Protein AF-V2WRE8-F1 (afdb_monomer)

Sequence (150 aa):
MSPNHAAELVTAIAEDGHGVAVVIGAIVTFVLAFALYRLLRLIYPCLTLFELESAESSLDVVFDNAVKSSSLYGYQQELIRRARLRLKRKASEIRSRSLQNSSSIWRTYLGFHPELLSEIIEWSNDAEKLRRDILLRSLEMLYLYCAHNI

Organism: Moniliophthora roreri (strain MCA 2997) (NCBI:txid1381753)

Nearest PDB structures (foldseek):
  6ixg-assembly1_A  TM=3.850E-01  e=6.081E+00  Homo sapiens
  3mtt-assembly1_A  TM=3.504E-01  e=9.628E+00  Homo sapiens
  6ixe-assembly1_A  TM=3.237E-01  e=8.104E+00  Homo sapiens

Foldseek 3Di:
DDPVVVVVVVVVVVVVVVVVVVVVVVVVVVVVVVVVVVVCCVVCVCQALVSVVVLLVVLVVLLVVLVVVVLDDDPRNVVLVVLNVVLVVLSVVLVVVCVVVVPDPCCVVPVHDPVCRVSSVVSRVSSVVSSVVSVVSSVVVVVVVVVVVD

Mean predicted aligned error: 14.21 Å

Structure (mmCIF, N/CA/C/O backbone):
data_AF-V2WRE8-F1
#
_entry.id   AF-V2WRE8-F1
#
loop_
_atom_site.group_PDB
_atom_site.id
_atom_site.type_symbol
_atom_site.label_atom_id
_atom_site.label_alt_id
_atom_site.label_comp_id
_atom_site.label_asym_id
_atom_site.label_entity_id
_atom_site.label_seq_id
_atom_site.pdbx_PDB_ins_code
_atom_site.Cartn_x
_atom_site.Cartn_y
_atom_site.Cartn_z
_atom_site.occupancy
_atom_site.B_iso_or_equiv
_atom_site.auth_seq_id
_atom_site.auth_comp_id
_atom_site.auth_asym_id
_atom_site.auth_atom_id
_atom_site.pdbx_PDB_model_num
ATOM 1 N N . MET A 1 1 ? 52.124 -7.229 -42.614 1.00 51.41 1 MET A N 1
ATOM 2 C CA . MET A 1 1 ? 50.738 -7.137 -42.109 1.00 51.41 1 MET A CA 1
ATOM 3 C C . MET A 1 1 ? 50.803 -6.312 -40.832 1.00 51.41 1 MET A C 1
ATOM 5 O O . MET A 1 1 ? 51.463 -6.742 -39.898 1.00 51.41 1 MET A O 1
ATOM 9 N N . SER A 1 2 ? 50.323 -5.064 -40.866 1.00 53.38 2 SER A N 1
ATOM 10 C CA . SER A 1 2 ? 50.549 -4.088 -39.787 1.00 53.38 2 SER A CA 1
ATOM 11 C C . SER A 1 2 ? 49.674 -4.420 -38.566 1.00 53.38 2 SER A C 1
ATOM 13 O O . SER A 1 2 ? 48.467 -4.586 -38.748 1.00 53.38 2 SER A O 1
ATOM 15 N N . PRO A 1 3 ? 50.234 -4.515 -37.344 1.00 60.06 3 PRO A N 1
ATOM 16 C CA . PRO A 1 3 ? 49.497 -4.898 -36.130 1.00 60.06 3 PRO A CA 1
ATOM 17 C C . PRO A 1 3 ? 48.402 -3.895 -35.722 1.00 60.06 3 PRO A C 1
ATOM 19 O O . PRO A 1 3 ? 47.525 -4.230 -34.930 1.00 60.06 3 PRO A O 1
ATOM 22 N N . ASN A 1 4 ? 48.408 -2.693 -36.299 1.00 66.62 4 ASN A N 1
ATOM 23 C CA . ASN A 1 4 ? 47.511 -1.604 -35.911 1.00 66.62 4 ASN A CA 1
ATOM 24 C C . ASN A 1 4 ? 46.064 -1.806 -36.399 1.00 66.62 4 ASN A C 1
ATOM 26 O O . ASN A 1 4 ? 45.133 -1.447 -35.689 1.00 66.62 4 ASN A O 1
ATOM 30 N N . HIS A 1 5 ? 45.856 -2.456 -37.551 1.00 62.69 5 HIS A N 1
ATOM 31 C CA . HIS A 1 5 ? 44.502 -2.706 -38.069 1.00 62.69 5 HIS A CA 1
ATOM 32 C C . HIS A 1 5 ? 43.747 -3.795 -37.301 1.00 62.69 5 HIS A C 1
ATOM 34 O O . HIS A 1 5 ? 42.525 -3.741 -37.195 1.00 62.69 5 HIS A O 1
ATOM 40 N N . ALA A 1 6 ? 44.458 -4.783 -36.750 1.00 68.00 6 ALA A N 1
ATOM 41 C CA . ALA A 1 6 ? 43.836 -5.800 -35.908 1.00 68.00 6 ALA A CA 1
ATOM 42 C C . ALA A 1 6 ? 43.386 -5.204 -34.565 1.00 68.00 6 ALA A C 1
ATOM 44 O O . ALA A 1 6 ? 42.322 -5.558 -34.068 1.00 68.00 6 ALA A O 1
ATOM 45 N N . ALA A 1 7 ? 44.164 -4.269 -34.009 1.00 72.12 7 ALA A N 1
ATOM 46 C CA . ALA A 1 7 ? 43.810 -3.570 -32.778 1.00 72.12 7 ALA A CA 1
ATOM 47 C C . ALA A 1 7 ? 42.574 -2.670 -32.957 1.00 72.12 7 ALA A C 1
ATOM 49 O O . ALA A 1 7 ? 41.659 -2.761 -32.144 1.00 72.12 7 ALA A O 1
ATOM 50 N N . GLU A 1 8 ? 42.500 -1.891 -34.044 1.00 69.75 8 GLU A N 1
ATOM 51 C CA . GLU A 1 8 ? 41.328 -1.054 -34.367 1.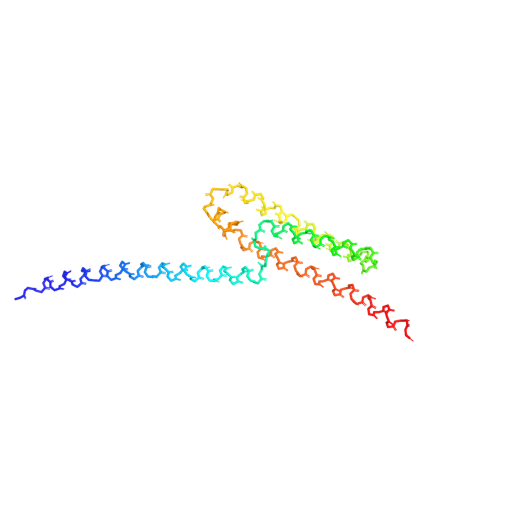00 69.75 8 GLU A CA 1
ATOM 52 C C . GLU A 1 8 ? 40.041 -1.869 -34.559 1.00 69.75 8 GLU A C 1
ATOM 54 O O . GLU A 1 8 ? 38.977 -1.487 -34.069 1.00 69.75 8 GLU A O 1
ATOM 59 N N . LEU A 1 9 ? 40.129 -3.014 -35.245 1.00 65.94 9 LEU A N 1
ATOM 60 C CA . LEU A 1 9 ? 38.973 -3.880 -35.472 1.00 65.94 9 LEU A CA 1
ATOM 61 C C . LEU A 1 9 ? 38.464 -4.485 -34.155 1.00 65.94 9 LEU A C 1
ATOM 63 O O . LEU A 1 9 ? 37.260 -4.537 -33.917 1.00 65.94 9 LEU A O 1
ATOM 67 N N . VAL A 1 10 ? 39.375 -4.913 -33.277 1.00 66.88 10 VAL A N 1
ATOM 68 C CA . VAL A 1 10 ? 39.023 -5.477 -31.966 1.00 66.88 10 VAL A CA 1
ATOM 69 C C . VAL A 1 10 ? 38.383 -4.424 -31.061 1.00 66.88 10 VAL A C 1
ATOM 71 O O . VAL A 1 10 ? 37.412 -4.738 -30.375 1.00 66.88 10 VAL A O 1
ATOM 74 N N . THR A 1 11 ? 38.864 -3.178 -31.079 1.00 68.12 11 THR A N 1
ATOM 75 C CA . THR A 1 11 ? 38.247 -2.093 -30.303 1.00 68.12 11 THR A CA 1
ATOM 76 C C . THR A 1 11 ? 36.859 -1.727 -30.821 1.00 68.12 11 THR A C 1
ATOM 78 O O . THR A 1 11 ? 35.956 -1.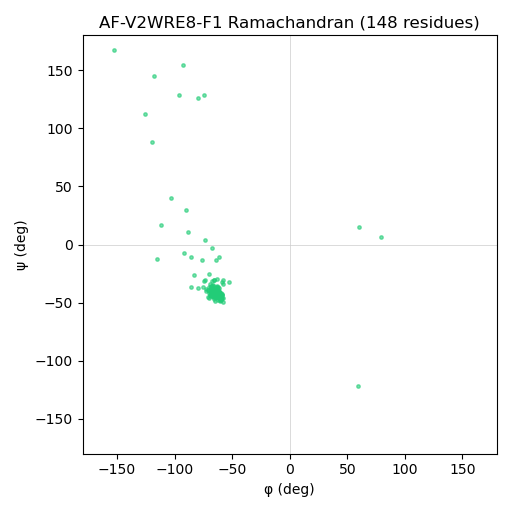571 -30.008 1.00 68.12 11 THR A O 1
ATOM 81 N N . ALA A 1 12 ? 36.650 -1.690 -32.142 1.00 61.94 12 ALA A N 1
ATOM 82 C CA . ALA A 1 12 ? 35.338 -1.404 -32.727 1.00 61.94 12 ALA A CA 1
ATOM 83 C C . ALA A 1 12 ? 34.298 -2.491 -32.390 1.00 61.94 12 ALA A C 1
ATOM 85 O O . ALA A 1 12 ? 33.177 -2.183 -31.993 1.00 61.94 12 ALA A O 1
ATOM 86 N N . ILE A 1 13 ? 34.685 -3.773 -32.456 1.00 61.97 13 ILE A N 1
ATOM 87 C CA . ILE A 1 13 ? 33.802 -4.894 -32.085 1.00 61.97 13 ILE A CA 1
ATOM 88 C C . ILE A 1 13 ? 33.498 -4.884 -30.577 1.00 61.97 13 ILE A C 1
ATOM 90 O O . ILE A 1 13 ? 32.389 -5.227 -30.161 1.00 61.97 13 ILE A O 1
ATOM 94 N N . ALA A 1 14 ? 34.469 -4.495 -29.745 1.00 60.97 14 ALA A N 1
ATOM 95 C CA . ALA A 1 14 ? 34.273 -4.374 -28.304 1.00 60.97 14 ALA A CA 1
ATOM 96 C C . ALA A 1 14 ? 33.333 -3.212 -27.938 1.00 60.97 14 ALA A C 1
ATOM 98 O O . ALA A 1 14 ? 32.528 -3.360 -27.020 1.00 60.97 14 ALA A O 1
ATOM 99 N N . GLU A 1 15 ? 33.398 -2.089 -28.656 1.00 61.19 15 GLU A N 1
ATOM 100 C CA . GLU A 1 15 ? 32.537 -0.918 -28.445 1.00 61.19 15 GLU A CA 1
ATOM 101 C C . GLU A 1 15 ? 31.079 -1.205 -28.852 1.00 61.19 15 GLU A C 1
ATOM 103 O O . GLU A 1 15 ? 30.158 -0.953 -28.068 1.00 61.19 15 GLU A O 1
ATOM 108 N N . ASP A 1 16 ? 30.871 -1.868 -29.996 1.00 63.81 16 ASP A N 1
ATOM 109 C CA . ASP A 1 16 ? 29.552 -2.352 -30.432 1.00 63.81 16 ASP A CA 1
ATOM 110 C C . ASP A 1 16 ? 28.990 -3.417 -29.477 1.00 63.81 16 ASP A C 1
ATOM 112 O O . ASP A 1 16 ? 27.819 -3.377 -29.085 1.00 63.81 16 ASP A O 1
ATOM 116 N N . GLY A 1 17 ? 29.836 -4.352 -29.033 1.00 65.19 17 GLY A N 1
ATOM 117 C CA . GLY A 1 17 ? 29.468 -5.367 -28.048 1.00 65.19 17 GLY A CA 1
ATOM 118 C C . GLY A 1 17 ? 29.079 -4.767 -26.694 1.00 65.19 17 GLY A C 1
ATOM 119 O O . GLY A 1 17 ? 28.144 -5.249 -26.051 1.00 65.19 17 GLY A O 1
ATOM 120 N N . HIS A 1 18 ? 29.746 -3.688 -26.274 1.00 70.75 18 HIS A N 1
ATOM 121 C CA . HIS A 1 18 ? 29.431 -2.975 -25.040 1.00 70.75 18 HIS A CA 1
ATOM 122 C C . HIS A 1 18 ? 28.090 -2.240 -25.138 1.00 70.75 18 HIS A C 1
ATOM 124 O O . HIS A 1 18 ? 27.265 -2.358 -24.232 1.00 70.75 18 HIS A O 1
ATOM 130 N N . GLY A 1 19 ? 27.823 -1.562 -26.259 1.00 72.06 19 GLY A N 1
ATOM 131 C CA . GLY A 1 19 ? 26.532 -0.918 -26.511 1.00 72.06 19 GLY A CA 1
ATOM 132 C C . GLY A 1 19 ? 25.370 -1.916 -26.483 1.00 72.06 19 GLY A C 1
ATOM 133 O O . GLY A 1 19 ? 24.369 -1.696 -25.798 1.00 72.06 19 GLY A O 1
ATOM 134 N N . VAL A 1 20 ? 25.529 -3.065 -27.145 1.00 75.31 20 VAL A N 1
ATOM 135 C CA . VAL A 1 20 ? 24.522 -4.139 -27.147 1.00 75.31 20 VAL A CA 1
ATOM 136 C C . VAL A 1 20 ? 24.337 -4.745 -25.751 1.00 75.31 20 VAL A C 1
ATOM 138 O O . VAL A 1 20 ? 23.201 -4.957 -25.325 1.00 75.31 20 VAL A O 1
ATOM 141 N N . ALA A 1 21 ? 25.416 -4.974 -24.999 1.00 77.94 21 ALA A N 1
ATOM 142 C CA . ALA A 1 21 ? 25.337 -5.493 -23.633 1.00 77.94 21 ALA A CA 1
ATOM 143 C C . ALA A 1 21 ? 24.609 -4.528 -22.682 1.00 77.94 21 ALA A C 1
ATOM 145 O O . ALA A 1 21 ? 23.801 -4.970 -21.863 1.00 77.94 21 ALA A O 1
ATOM 146 N N . VAL A 1 22 ? 24.838 -3.218 -22.818 1.00 80.12 22 VAL A N 1
ATOM 147 C CA . VAL A 1 22 ? 24.131 -2.183 -22.049 1.00 80.12 22 VAL A CA 1
ATOM 148 C C . VAL A 1 22 ? 22.638 -2.184 -22.378 1.00 80.12 22 VAL A C 1
ATOM 150 O O . VAL A 1 22 ? 21.814 -2.155 -21.464 1.00 80.12 22 VAL A O 1
ATOM 153 N N . VAL A 1 23 ? 22.269 -2.287 -23.659 1.00 81.19 23 VAL A N 1
ATOM 154 C CA . VAL A 1 23 ? 20.859 -2.345 -24.081 1.00 81.19 23 VAL A CA 1
ATOM 155 C C . VAL A 1 23 ? 20.173 -3.609 -23.560 1.00 81.19 23 VAL A C 1
ATOM 157 O O . VAL A 1 23 ? 19.082 -3.527 -22.996 1.00 81.19 23 VAL A O 1
ATOM 160 N N . ILE A 1 24 ? 20.815 -4.774 -23.675 1.00 83.12 24 ILE A N 1
ATOM 161 C CA . ILE A 1 24 ? 20.281 -6.033 -23.134 1.00 83.12 24 ILE A CA 1
ATOM 162 C C . ILE A 1 24 ? 20.137 -5.936 -21.611 1.00 83.12 24 ILE A C 1
ATOM 164 O O . ILE A 1 24 ? 19.092 -6.300 -21.072 1.00 83.12 24 ILE A O 1
ATOM 168 N N . GLY A 1 25 ? 21.137 -5.390 -20.914 1.00 80.88 25 GLY A N 1
ATOM 169 C CA . GLY A 1 25 ? 21.077 -5.155 -19.472 1.00 80.88 25 GLY A CA 1
ATOM 170 C C . GLY A 1 25 ? 19.911 -4.246 -19.073 1.00 80.88 25 GLY A C 1
ATOM 171 O O . GLY A 1 25 ? 19.178 -4.562 -18.133 1.00 80.88 25 GLY A O 1
ATOM 172 N N . ALA A 1 26 ? 19.675 -3.166 -19.820 1.00 80.25 26 ALA A N 1
ATOM 173 C CA . ALA A 1 26 ? 18.545 -2.262 -19.604 1.00 80.25 26 ALA A CA 1
ATOM 174 C C . ALA A 1 26 ? 17.190 -2.963 -19.815 1.00 80.25 26 ALA A C 1
ATOM 176 O O . ALA A 1 26 ? 16.270 -2.797 -19.017 1.00 80.25 26 ALA A O 1
ATOM 177 N N . ILE A 1 27 ? 17.067 -3.805 -20.845 1.00 82.00 27 ILE A N 1
ATOM 178 C CA . ILE A 1 27 ? 15.839 -4.574 -21.099 1.00 82.00 27 ILE A CA 1
ATOM 179 C C . ILE A 1 27 ? 15.594 -5.588 -19.976 1.00 82.00 27 ILE A C 1
ATOM 181 O O . ILE A 1 27 ? 14.485 -5.666 -19.449 1.00 82.00 27 ILE A O 1
ATOM 185 N N . VAL A 1 28 ? 16.617 -6.344 -19.571 1.00 85.06 28 VAL A N 1
ATOM 186 C CA . VAL A 1 28 ? 16.500 -7.356 -18.508 1.00 85.06 28 VAL A CA 1
ATOM 187 C C . VAL A 1 28 ? 16.114 -6.711 -17.178 1.00 85.06 28 VAL A C 1
ATOM 189 O O . VAL A 1 28 ? 15.201 -7.187 -16.505 1.00 85.06 28 VAL A O 1
ATOM 192 N N . THR A 1 29 ? 16.763 -5.604 -16.813 1.00 78.19 29 THR A N 1
ATOM 193 C CA . THR A 1 29 ? 16.429 -4.853 -15.593 1.00 78.19 29 THR A CA 1
ATOM 194 C C . THR A 1 29 ? 15.010 -4.290 -15.639 1.00 78.19 29 THR A C 1
ATOM 196 O O . THR A 1 29 ? 14.294 -4.386 -14.643 1.00 78.19 29 THR A O 1
ATOM 199 N N . PHE A 1 30 ? 14.556 -3.790 -16.790 1.00 78.69 30 PHE A N 1
ATOM 200 C CA . PHE A 1 30 ? 13.184 -3.313 -16.962 1.00 78.69 30 PHE A CA 1
ATOM 201 C C . PHE A 1 30 ? 12.148 -4.438 -16.818 1.00 78.69 30 PHE A C 1
ATOM 203 O O . PHE A 1 30 ? 11.158 -4.287 -16.100 1.00 78.69 30 PHE A O 1
ATOM 210 N N . VAL A 1 31 ? 12.388 -5.594 -17.446 1.00 81.12 31 VAL A N 1
ATOM 211 C CA . VAL A 1 31 ? 11.515 -6.775 -17.329 1.00 81.12 31 VAL A CA 1
ATOM 212 C C . VAL A 1 31 ? 11.462 -7.268 -15.884 1.00 81.12 31 VAL A C 1
ATOM 214 O O . VAL A 1 31 ? 10.378 -7.561 -15.377 1.00 81.12 31 VAL A O 1
ATOM 217 N N . LEU A 1 32 ? 12.605 -7.311 -15.195 1.00 81.75 32 LEU A N 1
ATOM 218 C CA . LEU A 1 32 ? 12.673 -7.716 -13.794 1.00 81.75 32 LEU A CA 1
ATOM 219 C C . LEU A 1 32 ? 11.910 -6.741 -12.890 1.00 81.75 32 LEU A C 1
ATOM 221 O O . LEU A 1 32 ? 11.119 -7.176 -12.056 1.00 81.75 32 LEU A O 1
ATOM 225 N N . ALA A 1 33 ? 12.082 -5.432 -13.090 1.00 75.62 33 ALA A N 1
ATOM 226 C CA . ALA A 1 33 ? 11.337 -4.410 -12.360 1.00 75.62 33 ALA A CA 1
ATOM 227 C C . ALA A 1 33 ? 9.820 -4.548 -12.581 1.00 75.62 33 ALA A C 1
ATOM 229 O O . ALA A 1 33 ? 9.044 -4.474 -11.628 1.00 75.62 33 ALA A O 1
ATOM 230 N N . PHE A 1 34 ? 9.388 -4.823 -13.814 1.00 76.69 34 PHE A N 1
ATOM 231 C CA . PHE A 1 34 ? 7.976 -5.033 -14.133 1.00 76.69 34 PHE A CA 1
ATOM 232 C C . PHE A 1 34 ? 7.409 -6.319 -13.508 1.00 76.69 34 PHE A C 1
ATOM 234 O O . PHE A 1 34 ? 6.283 -6.324 -13.004 1.00 76.69 34 PHE A O 1
ATOM 241 N N . ALA A 1 35 ? 8.185 -7.405 -13.500 1.00 77.31 35 ALA A N 1
ATOM 242 C CA . ALA A 1 35 ? 7.807 -8.660 -12.855 1.00 77.31 35 ALA A CA 1
ATOM 243 C C . ALA A 1 35 ? 7.694 -8.503 -11.330 1.00 77.31 35 ALA A C 1
ATOM 245 O O . ALA A 1 35 ? 6.703 -8.934 -10.739 1.00 77.31 35 ALA A O 1
ATOM 246 N N . LEU A 1 36 ? 8.656 -7.821 -10.702 1.00 76.19 36 LEU A N 1
ATOM 247 C CA . LEU A 1 36 ? 8.608 -7.480 -9.279 1.00 76.19 36 LEU A CA 1
ATOM 248 C C . LEU A 1 36 ? 7.406 -6.590 -8.960 1.00 76.19 36 LEU A C 1
ATOM 250 O O . LEU A 1 36 ? 6.720 -6.826 -7.972 1.00 76.19 36 LEU A O 1
ATOM 254 N N . TYR A 1 37 ? 7.090 -5.621 -9.819 1.00 71.38 37 TYR A N 1
ATOM 255 C CA . TYR A 1 37 ? 5.894 -4.796 -9.674 1.00 71.38 37 TYR A CA 1
ATOM 256 C C . TYR A 1 37 ? 4.600 -5.626 -9.731 1.00 71.38 37 TYR A C 1
ATOM 258 O O . TYR A 1 37 ? 3.724 -5.474 -8.880 1.00 71.38 37 TYR A O 1
ATOM 266 N N . ARG A 1 38 ? 4.479 -6.543 -10.699 1.00 72.81 38 ARG A N 1
ATOM 267 C CA . ARG A 1 38 ? 3.339 -7.472 -10.795 1.00 72.81 38 ARG A CA 1
ATOM 268 C C . ARG A 1 38 ? 3.208 -8.333 -9.542 1.00 72.81 38 ARG A C 1
ATOM 270 O O . ARG A 1 38 ? 2.097 -8.516 -9.051 1.00 72.81 38 ARG A O 1
ATOM 277 N N . LEU A 1 39 ? 4.328 -8.832 -9.025 1.00 75.44 39 LEU A N 1
ATOM 278 C CA . LEU A 1 39 ? 4.366 -9.622 -7.800 1.00 75.44 39 LEU A CA 1
ATOM 279 C C . LEU A 1 39 ? 3.947 -8.788 -6.582 1.00 75.44 39 LEU A C 1
ATOM 281 O O . LEU A 1 39 ? 3.130 -9.234 -5.784 1.00 75.44 39 LEU A O 1
ATOM 285 N N . LEU A 1 40 ? 4.438 -7.552 -6.473 1.00 66.25 40 LEU A N 1
ATOM 286 C CA . LEU A 1 40 ? 4.027 -6.618 -5.428 1.00 66.25 40 LEU A CA 1
ATOM 287 C C . LEU A 1 40 ? 2.532 -6.325 -5.503 1.00 66.25 40 LEU A C 1
ATOM 289 O O . LEU A 1 40 ? 1.879 -6.354 -4.473 1.00 66.25 40 LEU A O 1
ATOM 293 N N . ARG A 1 41 ? 1.968 -6.131 -6.697 1.00 67.75 41 ARG A N 1
ATOM 294 C CA . ARG A 1 41 ? 0.523 -5.932 -6.883 1.00 67.75 41 ARG A CA 1
ATOM 295 C C . ARG A 1 41 ? -0.309 -7.164 -6.512 1.00 67.75 41 ARG A C 1
ATOM 297 O O . ARG A 1 41 ? -1.447 -7.021 -6.080 1.00 67.75 41 ARG A O 1
ATOM 304 N N . LEU A 1 42 ? 0.245 -8.365 -6.679 1.00 66.50 42 LEU A N 1
ATOM 305 C CA . LEU A 1 42 ? -0.387 -9.614 -6.240 1.00 66.50 42 LEU A CA 1
ATOM 306 C C . LEU A 1 42 ? -0.401 -9.746 -4.711 1.00 66.50 42 LEU A C 1
ATOM 308 O O . LEU A 1 42 ? -1.398 -10.188 -4.152 1.00 66.50 42 LEU A O 1
ATOM 312 N N . ILE A 1 43 ? 0.694 -9.374 -4.044 1.00 65.00 43 ILE A N 1
ATOM 313 C CA . ILE A 1 43 ? 0.828 -9.476 -2.580 1.00 65.00 43 ILE A CA 1
ATOM 314 C C . ILE A 1 43 ? 0.107 -8.317 -1.877 1.00 65.00 43 ILE A C 1
ATOM 316 O O . ILE A 1 43 ? -0.506 -8.500 -0.828 1.00 65.00 43 ILE A O 1
ATOM 320 N N . TYR A 1 44 ? 0.162 -7.130 -2.473 1.00 61.69 44 TYR A N 1
ATOM 321 C CA . TYR A 1 44 ? -0.410 -5.891 -1.974 1.00 61.69 44 TYR A CA 1
ATOM 322 C C . TYR A 1 44 ? -1.435 -5.379 -2.990 1.00 61.69 44 TYR A C 1
ATOM 324 O O . TYR A 1 44 ? -1.106 -4.572 -3.860 1.00 61.69 44 TYR A O 1
ATOM 332 N N . PRO A 1 45 ? -2.701 -5.807 -2.884 1.00 57.72 45 PRO A N 1
ATOM 333 C CA . PRO A 1 45 ? -3.760 -5.316 -3.761 1.00 57.72 45 PRO A CA 1
ATOM 334 C C . PRO A 1 45 ? -4.085 -3.829 -3.530 1.00 57.72 45 PRO A C 1
ATOM 336 O O . PRO A 1 45 ? -4.925 -3.287 -4.232 1.00 57.72 45 PRO A O 1
ATOM 339 N N . CYS A 1 46 ? -3.442 -3.169 -2.558 1.00 56.34 46 CYS A N 1
ATOM 340 C CA . CYS A 1 46 ? -3.665 -1.776 -2.164 1.00 56.34 46 CYS A CA 1
ATOM 341 C C . CYS A 1 46 ? -2.571 -0.827 -2.682 1.00 56.34 46 CYS A C 1
ATOM 343 O O . CYS A 1 46 ? -2.094 0.031 -1.940 1.00 56.34 46 CYS A O 1
ATOM 345 N N . LEU A 1 47 ? -2.103 -1.021 -3.918 1.00 58.84 47 LEU A N 1
ATOM 346 C CA . LEU A 1 47 ? -0.945 -0.288 -4.444 1.00 58.84 47 LEU A CA 1
ATOM 347 C C . LEU A 1 47 ? -1.307 1.096 -4.994 1.00 58.84 47 LEU A C 1
ATOM 349 O O . LEU A 1 47 ? -0.459 1.987 -5.047 1.00 58.84 47 LEU A O 1
ATOM 353 N N . THR A 1 48 ? -2.546 1.277 -5.443 1.00 59.75 48 THR A N 1
ATOM 354 C CA . THR A 1 48 ? -3.018 2.555 -5.984 1.00 59.75 48 THR A CA 1
ATOM 355 C C . THR A 1 48 ? -3.662 3.414 -4.899 1.00 59.75 48 THR A C 1
ATOM 357 O O . THR A 1 48 ? -4.200 2.908 -3.918 1.00 59.75 48 THR A O 1
ATOM 360 N N . LEU A 1 49 ? -3.662 4.739 -5.085 1.00 61.72 49 LEU A N 1
ATOM 361 C CA . LEU A 1 49 ? -4.299 5.674 -4.143 1.00 61.72 49 LEU A CA 1
ATOM 362 C C . LEU A 1 49 ? -5.796 5.389 -3.932 1.00 61.72 49 LEU A C 1
ATOM 364 O O . LEU A 1 49 ? -6.321 5.638 -2.850 1.00 61.72 49 LEU A O 1
ATOM 368 N N . PHE A 1 50 ? -6.467 4.864 -4.958 1.00 62.41 50 PHE A N 1
ATOM 369 C CA . PHE A 1 50 ? -7.868 4.459 -4.884 1.00 62.41 50 PHE A CA 1
ATOM 370 C C . PHE A 1 50 ? -8.049 3.195 -4.031 1.00 62.41 50 PHE A C 1
ATOM 372 O O . PHE A 1 50 ? -8.906 3.147 -3.151 1.00 62.41 50 PHE A O 1
ATOM 379 N N . GLU A 1 51 ? -7.205 2.179 -4.232 1.00 66.44 51 GLU A N 1
ATOM 380 C CA . GLU A 1 51 ? -7.244 0.966 -3.408 1.00 66.44 51 GLU A CA 1
ATOM 381 C C . GLU A 1 51 ? -6.822 1.261 -1.955 1.00 66.44 51 GLU A C 1
ATOM 383 O O . GLU A 1 51 ? -7.367 0.668 -1.0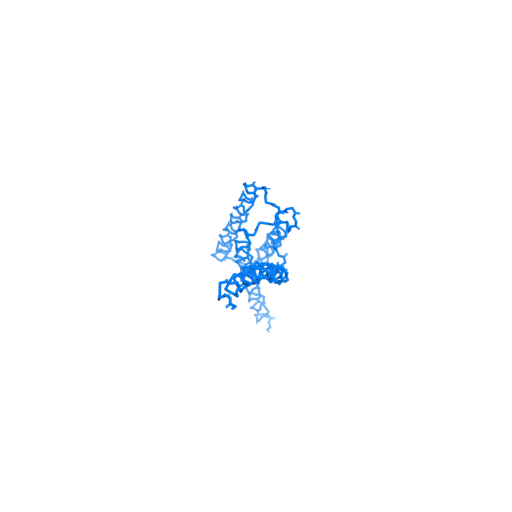26 1.00 66.44 51 GLU A O 1
ATOM 388 N N . LEU A 1 52 ? -5.924 2.232 -1.739 1.00 68.50 52 LEU A N 1
ATOM 389 C CA . LEU A 1 52 ? -5.552 2.751 -0.418 1.00 68.50 52 LEU A CA 1
ATOM 390 C C . LEU A 1 52 ? -6.763 3.340 0.326 1.00 68.50 52 LEU A C 1
ATOM 392 O O . LEU A 1 52 ? -6.960 3.063 1.506 1.00 68.50 52 LEU A O 1
ATOM 396 N N . GLU A 1 53 ? -7.598 4.121 -0.364 1.00 67.44 53 GLU A N 1
ATOM 397 C CA . GLU A 1 53 ? -8.838 4.681 0.188 1.00 67.44 53 GLU A CA 1
ATOM 398 C C . GLU A 1 53 ? -9.864 3.587 0.515 1.00 67.44 53 GLU A C 1
ATOM 400 O O . GLU A 1 53 ? -10.457 3.590 1.596 1.00 67.44 53 GLU A O 1
ATOM 405 N N . SER A 1 54 ? -10.018 2.595 -0.366 1.00 71.56 54 SER A N 1
ATOM 406 C CA . SER A 1 54 ? -10.876 1.436 -0.098 1.00 71.56 54 SER A CA 1
ATOM 407 C C . SER A 1 54 ? -10.383 0.618 1.103 1.00 71.56 54 SER A C 1
ATOM 409 O O . SER A 1 54 ? -11.193 0.142 1.902 1.00 71.56 54 SER A O 1
ATOM 411 N N . ALA A 1 55 ? -9.067 0.450 1.256 1.00 69.88 55 ALA A N 1
ATOM 412 C CA . ALA A 1 55 ? -8.468 -0.245 2.392 1.00 69.88 55 ALA A CA 1
ATOM 413 C C . ALA A 1 55 ? -8.653 0.541 3.700 1.00 69.88 55 ALA A C 1
ATOM 415 O O . ALA A 1 55 ? -8.997 -0.047 4.727 1.00 69.88 55 ALA A O 1
ATOM 416 N N . GLU A 1 56 ? -8.497 1.868 3.655 1.00 71.06 56 GLU A N 1
ATOM 417 C CA . GLU A 1 56 ? -8.771 2.773 4.776 1.00 71.06 56 GLU A CA 1
ATOM 418 C C . GLU A 1 56 ? -10.240 2.665 5.223 1.00 71.06 56 GLU A C 1
ATOM 420 O O . GLU A 1 56 ? -10.518 2.495 6.411 1.00 71.06 56 GLU A O 1
ATOM 425 N N . SER A 1 57 ? -11.179 2.667 4.272 1.00 76.62 57 SER A N 1
ATOM 426 C CA . SER A 1 57 ? -12.610 2.490 4.543 1.00 76.62 57 SER A CA 1
ATOM 427 C C . SER A 1 57 ? -12.927 1.111 5.137 1.00 76.62 57 SER A C 1
ATOM 429 O O . SER A 1 57 ? -13.658 1.010 6.124 1.00 76.62 57 SER A O 1
ATOM 431 N N . SER A 1 58 ? -12.328 0.038 4.607 1.00 77.25 58 SER A N 1
ATOM 432 C CA . SER A 1 58 ? -12.508 -1.310 5.162 1.00 77.25 58 SER A CA 1
ATOM 433 C C . SER A 1 58 ? -11.998 -1.411 6.602 1.00 77.25 58 SER A C 1
ATOM 435 O O . SER A 1 58 ? -12.650 -2.046 7.433 1.00 77.25 58 SER A O 1
ATOM 437 N N . LEU A 1 59 ? -10.860 -0.786 6.909 1.00 73.75 59 LEU A N 1
ATOM 438 C CA . LEU A 1 59 ? -10.304 -0.757 8.259 1.00 73.75 59 LEU A CA 1
ATOM 439 C C . LEU A 1 59 ? -11.202 0.036 9.221 1.00 73.75 59 LEU A C 1
ATOM 441 O O . LEU A 1 59 ? -11.400 -0.386 10.361 1.00 73.75 59 LEU A O 1
ATOM 445 N N . ASP A 1 60 ? -11.789 1.139 8.747 1.00 77.81 60 ASP A N 1
ATOM 446 C CA . ASP A 1 60 ? -12.761 1.934 9.500 1.00 77.81 60 ASP A CA 1
ATOM 447 C C . ASP A 1 60 ? -14.011 1.108 9.860 1.00 77.81 60 ASP A C 1
ATOM 449 O O . ASP A 1 60 ? -14.435 1.125 11.015 1.00 77.81 60 ASP A O 1
ATOM 453 N N . VAL A 1 61 ? -14.538 0.302 8.929 1.00 79.81 61 VAL A N 1
ATOM 454 C CA . VAL A 1 61 ? -15.677 -0.600 9.193 1.00 79.81 61 VAL A CA 1
ATOM 455 C C . VAL A 1 61 ? -15.330 -1.668 10.235 1.00 79.81 61 VAL A C 1
ATOM 457 O O . VAL A 1 61 ? -16.125 -1.929 11.139 1.00 79.81 61 VAL A O 1
ATOM 460 N N . VAL A 1 62 ? -14.149 -2.288 10.137 1.00 76.81 62 VAL A N 1
ATOM 461 C CA . VAL A 1 62 ? -13.703 -3.307 11.107 1.00 76.81 62 VAL A CA 1
ATOM 462 C C . VAL A 1 62 ? -13.563 -2.699 12.503 1.00 76.81 62 VAL A C 1
ATOM 464 O O . VAL A 1 62 ? -13.996 -3.306 13.482 1.00 76.81 62 VAL A O 1
ATOM 467 N N . PHE A 1 63 ? -13.009 -1.491 12.599 1.00 72.38 63 PHE A N 1
ATOM 468 C CA . PHE A 1 63 ? -12.882 -0.782 13.867 1.00 72.38 63 PHE A CA 1
ATOM 469 C C . PHE A 1 63 ? -14.245 -0.423 14.467 1.00 72.38 63 PHE A C 1
ATOM 471 O O . PHE A 1 63 ? -14.488 -0.713 15.637 1.00 72.38 63 PHE A O 1
ATOM 478 N N . ASP A 1 64 ? -15.148 0.163 13.680 1.00 78.25 64 ASP A N 1
ATOM 479 C CA . ASP A 1 64 ? -16.478 0.546 14.159 1.00 78.25 64 ASP A CA 1
ATOM 480 C C . ASP A 1 64 ? -17.291 -0.678 14.601 1.00 78.25 64 ASP A C 1
ATOM 482 O O . ASP A 1 64 ? -17.990 -0.620 15.615 1.00 78.25 64 ASP A O 1
ATOM 486 N N . ASN A 1 65 ? -17.154 -1.809 13.904 1.00 77.62 65 ASN A N 1
ATOM 487 C CA . ASN A 1 65 ? -17.750 -3.074 14.327 1.00 77.62 65 ASN A CA 1
ATOM 488 C C . ASN A 1 65 ? -17.144 -3.590 15.637 1.00 77.62 65 ASN A C 1
ATOM 490 O O . ASN A 1 65 ? -17.896 -4.012 16.510 1.00 77.62 65 ASN A O 1
ATOM 494 N N . ALA A 1 66 ? -15.820 -3.523 15.808 1.00 69.62 66 ALA A N 1
ATOM 495 C CA . ALA A 1 66 ? -15.147 -3.965 17.031 1.00 69.62 66 ALA A CA 1
ATOM 496 C C . ALA A 1 66 ? -15.502 -3.099 18.257 1.00 69.62 66 ALA A C 1
ATOM 498 O O . ALA A 1 66 ? -15.622 -3.612 19.373 1.00 69.62 66 ALA A O 1
ATOM 499 N N . VAL A 1 67 ? -15.710 -1.795 18.053 1.00 72.06 67 VAL A N 1
ATOM 500 C CA . VAL A 1 67 ? -16.197 -0.877 19.094 1.00 72.06 67 VAL A CA 1
ATOM 501 C C . VAL A 1 67 ? -17.664 -1.163 19.426 1.00 72.06 67 VAL A C 1
ATOM 503 O O . VAL A 1 67 ? -18.008 -1.276 20.600 1.00 72.06 67 VAL A O 1
ATOM 506 N N . LYS A 1 68 ? -18.530 -1.339 18.417 1.00 74.00 68 LYS A N 1
ATOM 507 C CA . LYS A 1 68 ? -19.953 -1.673 18.622 1.00 74.00 68 LYS A CA 1
ATOM 508 C C . LYS A 1 68 ? -20.153 -3.026 19.302 1.00 74.00 68 LYS A C 1
ATOM 510 O O . LYS A 1 68 ? -21.036 -3.153 20.143 1.00 74.00 68 LYS A O 1
ATOM 515 N N . SER A 1 69 ? -19.329 -4.022 18.980 1.00 67.31 69 SER A N 1
ATOM 516 C CA . SER A 1 69 ? -19.387 -5.352 19.596 1.00 67.31 69 SER A CA 1
ATOM 517 C C . SER A 1 69 ? -18.845 -5.387 21.026 1.00 67.31 69 SER A C 1
ATOM 519 O O . SER A 1 69 ? -18.775 -6.459 21.618 1.00 67.31 69 SER A O 1
ATOM 521 N N . SER A 1 70 ? -18.460 -4.237 21.600 1.00 64.31 70 SER A N 1
ATOM 522 C CA . SER A 1 70 ? -17.896 -4.141 22.955 1.00 64.31 70 SER A CA 1
ATOM 523 C C . SER A 1 70 ? -16.599 -4.953 23.131 1.00 64.31 70 SER A C 1
ATOM 525 O O . SER A 1 70 ? -16.147 -5.188 24.249 1.00 64.31 70 SER A O 1
ATOM 527 N N . SER A 1 71 ? -15.978 -5.377 22.022 1.00 60.31 71 SER A N 1
ATOM 528 C CA . SER A 1 71 ? -14.763 -6.204 22.017 1.00 60.31 71 SER A CA 1
ATOM 529 C C . SER A 1 71 ? -13.490 -5.416 22.348 1.00 60.31 71 SER A C 1
ATOM 531 O O . SER A 1 71 ? -12.452 -6.001 22.646 1.00 60.31 71 SER A O 1
ATOM 533 N N . LEU A 1 72 ? -13.567 -4.083 22.323 1.00 62.75 72 LEU A N 1
ATOM 534 C CA . LEU A 1 72 ? -12.473 -3.171 22.638 1.00 62.75 72 LEU A CA 1
ATOM 535 C C . LEU A 1 72 ? -12.914 -2.180 23.717 1.00 62.75 72 LEU A C 1
ATOM 537 O O . LEU A 1 72 ? -13.732 -1.305 23.451 1.00 62.75 72 LEU A O 1
ATOM 541 N N . TYR A 1 73 ? -12.331 -2.280 24.915 1.00 65.94 73 TYR A N 1
ATOM 542 C CA . TYR A 1 73 ? -12.590 -1.358 26.027 1.00 65.94 73 TYR A CA 1
ATOM 543 C C . TYR A 1 73 ? -11.340 -0.589 26.476 1.00 65.94 73 TYR A C 1
ATOM 545 O O . TYR A 1 73 ? -10.217 -1.106 26.492 1.00 65.94 73 TYR A O 1
ATOM 553 N N . GLY A 1 74 ? -11.558 0.664 26.889 1.00 73.19 74 GLY A N 1
ATOM 554 C CA . GLY A 1 74 ? -10.604 1.481 27.640 1.00 73.19 74 GLY A CA 1
ATOM 555 C C . GLY A 1 74 ? -9.275 1.719 26.919 1.00 73.19 74 GLY A C 1
ATOM 556 O O . GLY A 1 74 ? -9.224 2.261 25.816 1.00 73.19 74 GLY A O 1
ATOM 557 N N . TYR A 1 75 ? -8.175 1.318 27.559 1.00 67.88 75 TYR A N 1
ATOM 558 C CA . TYR A 1 75 ? -6.809 1.548 27.077 1.00 67.88 75 TYR A CA 1
ATOM 559 C C . TYR A 1 75 ? -6.541 0.952 25.682 1.00 67.88 75 TYR A C 1
ATOM 561 O O . TYR A 1 75 ? -5.815 1.545 24.883 1.00 67.88 75 TYR A O 1
ATOM 569 N N . GLN A 1 76 ? -7.164 -0.185 25.350 1.00 68.31 76 GLN A N 1
ATOM 570 C CA . GLN A 1 76 ? -6.969 -0.829 24.047 1.00 68.31 76 GLN A CA 1
ATOM 571 C C . GLN A 1 76 ? -7.649 -0.071 22.908 1.00 68.31 76 GLN A C 1
ATOM 573 O O . GLN A 1 76 ? -7.071 0.070 21.830 1.00 68.31 76 GLN A O 1
ATOM 578 N N . GLN A 1 77 ? -8.836 0.481 23.163 1.00 72.81 77 GLN A N 1
ATOM 579 C CA . GLN A 1 77 ? -9.527 1.330 22.199 1.00 72.81 77 GLN A CA 1
ATOM 580 C C . GLN A 1 77 ? -8.690 2.574 21.877 1.00 72.81 77 GLN A C 1
ATOM 582 O O . GLN A 1 77 ? -8.566 2.949 20.714 1.00 72.81 77 GLN A O 1
ATOM 587 N N . GLU A 1 78 ? -8.056 3.177 22.885 1.00 76.75 78 GLU A N 1
ATOM 588 C CA . GLU A 1 78 ? -7.210 4.356 22.696 1.00 76.75 78 GLU A CA 1
ATOM 589 C C . GLU A 1 78 ? -5.917 4.040 21.925 1.00 76.75 78 GLU A C 1
ATOM 591 O O . GLU A 1 78 ? -5.526 4.810 21.046 1.00 76.75 78 GLU A O 1
ATOM 596 N N . LEU A 1 79 ? -5.274 2.894 22.183 1.00 76.81 79 LEU A N 1
ATOM 597 C CA . LEU A 1 79 ? -4.106 2.444 21.413 1.00 76.81 79 LEU A CA 1
ATOM 598 C C . LEU A 1 79 ? -4.441 2.239 19.931 1.00 76.8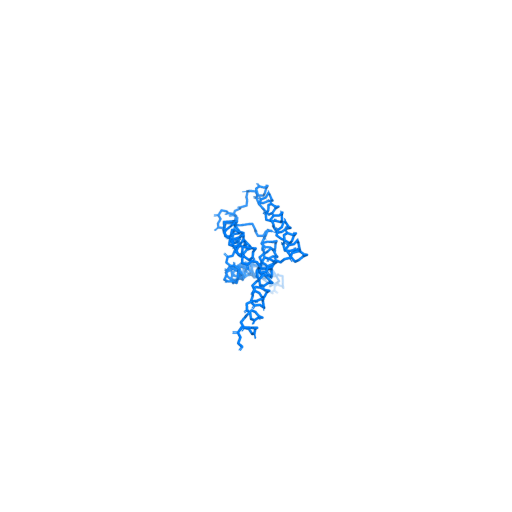1 79 LEU A C 1
ATOM 600 O O . LEU A 1 79 ? -3.730 2.745 19.059 1.00 76.81 79 LEU A O 1
ATOM 604 N N . ILE A 1 80 ? -5.545 1.549 19.644 1.00 75.12 80 ILE A N 1
ATOM 605 C CA . ILE A 1 80 ? -5.980 1.280 18.270 1.00 75.12 80 ILE A CA 1
ATOM 606 C C . ILE A 1 80 ? -6.425 2.579 17.592 1.00 75.12 80 ILE A C 1
ATOM 608 O O . ILE A 1 80 ? -6.081 2.817 16.434 1.00 75.12 80 ILE A O 1
ATOM 612 N N . ARG A 1 81 ? -7.092 3.485 18.319 1.00 77.06 81 ARG A N 1
ATOM 613 C CA . ARG A 1 81 ? -7.452 4.820 17.820 1.00 77.06 81 ARG A CA 1
ATOM 614 C C . ARG A 1 81 ? -6.217 5.643 17.454 1.00 77.06 81 ARG A C 1
ATOM 616 O O . ARG A 1 81 ? -6.201 6.278 16.401 1.00 77.06 81 ARG A O 1
ATOM 623 N N . ARG A 1 82 ? -5.159 5.620 18.271 1.00 81.56 82 ARG A N 1
ATOM 624 C CA . ARG A 1 82 ? -3.895 6.309 17.953 1.00 81.56 82 ARG A CA 1
ATOM 625 C C . ARG A 1 82 ? -3.190 5.694 16.750 1.00 81.56 82 ARG A C 1
ATOM 627 O O . ARG A 1 82 ? -2.723 6.441 15.891 1.00 81.56 82 ARG A O 1
ATOM 634 N N . ALA A 1 83 ? -3.135 4.364 16.665 1.00 77.62 83 ALA A N 1
ATOM 635 C CA . ALA A 1 83 ? -2.571 3.667 15.510 1.00 77.62 83 ALA A CA 1
ATOM 636 C C . ALA A 1 83 ? -3.335 4.024 14.222 1.00 77.62 83 ALA A C 1
ATOM 638 O O . ALA A 1 83 ? -2.721 4.392 13.221 1.00 77.62 83 ALA A O 1
ATOM 639 N N . ARG A 1 84 ? -4.672 4.051 14.287 1.00 77.69 84 ARG A N 1
ATOM 640 C CA . ARG A 1 84 ? -5.558 4.505 13.205 1.00 77.69 84 ARG A CA 1
ATOM 641 C C . ARG A 1 84 ? -5.269 5.948 12.791 1.00 77.69 84 ARG A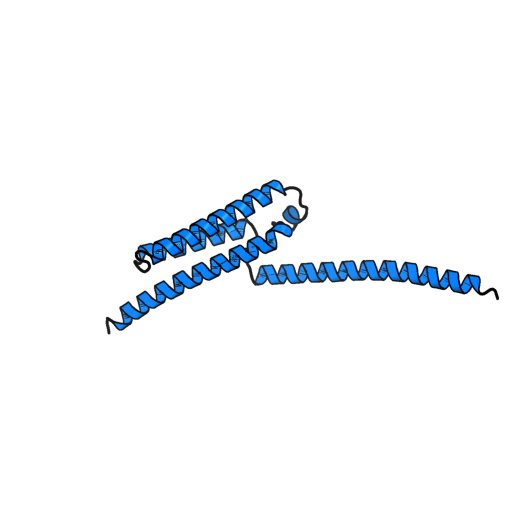 C 1
ATOM 643 O O . ARG A 1 84 ? -5.080 6.214 11.610 1.00 77.69 84 ARG A O 1
ATOM 650 N N . LEU A 1 85 ? -5.181 6.886 13.737 1.00 81.44 85 LEU A N 1
ATOM 651 C CA . LEU A 1 85 ? -4.870 8.291 13.434 1.00 81.44 85 LEU A CA 1
ATOM 652 C C . LEU A 1 85 ? -3.491 8.456 12.780 1.00 81.44 85 LEU A C 1
ATOM 654 O O . LEU A 1 85 ? -3.332 9.275 11.875 1.00 81.44 85 LEU A O 1
ATOM 658 N N . ARG A 1 86 ? -2.499 7.665 13.205 1.00 84.00 86 ARG A N 1
ATOM 659 C CA . ARG A 1 86 ? -1.169 7.648 12.585 1.00 84.00 86 ARG A CA 1
ATOM 660 C C . ARG A 1 86 ? -1.231 7.142 11.143 1.00 84.00 86 ARG A C 1
ATOM 662 O O . ARG A 1 86 ? -0.628 7.765 10.273 1.00 84.00 86 ARG A O 1
ATOM 669 N N . LEU A 1 87 ? -1.984 6.072 10.886 1.00 80.38 87 LEU A N 1
ATOM 670 C CA . LEU A 1 87 ? -2.209 5.540 9.539 1.00 80.38 87 LEU A CA 1
ATOM 671 C C . LEU A 1 87 ? -2.940 6.545 8.640 1.00 80.38 87 LEU A C 1
ATOM 673 O O . LEU A 1 87 ? -2.501 6.758 7.512 1.00 80.38 87 LEU A O 1
ATOM 677 N N . LYS A 1 88 ? -3.980 7.229 9.138 1.00 79.06 88 LYS A N 1
ATOM 678 C CA . LYS A 1 88 ? -4.673 8.292 8.383 1.00 79.06 88 LYS A CA 1
ATOM 679 C C . LYS A 1 88 ? -3.742 9.449 8.033 1.00 79.06 88 LYS A C 1
ATOM 681 O O . LYS A 1 88 ? -3.758 9.942 6.908 1.00 79.06 88 LYS A O 1
ATOM 686 N N . ARG A 1 89 ? -2.888 9.859 8.977 1.00 82.69 89 ARG A N 1
ATOM 687 C CA . ARG A 1 89 ? -1.888 10.906 8.729 1.00 82.69 89 ARG A CA 1
ATOM 688 C C . ARG A 1 89 ? -0.892 10.482 7.647 1.00 82.69 89 ARG A C 1
ATOM 690 O O . ARG A 1 89 ? -0.695 11.247 6.711 1.00 82.69 89 ARG A O 1
ATOM 697 N N . LYS A 1 90 ? -0.336 9.266 7.735 1.00 80.19 90 LYS A N 1
ATOM 698 C CA . LYS A 1 90 ? 0.558 8.708 6.703 1.00 80.19 90 LYS A CA 1
ATOM 699 C C . LYS A 1 90 ? -0.132 8.652 5.330 1.00 80.19 90 LYS A C 1
ATOM 701 O O . LYS A 1 90 ? 0.441 9.107 4.350 1.00 80.19 90 LYS A O 1
ATOM 706 N N . ALA A 1 91 ? -1.379 8.179 5.251 1.00 77.50 91 ALA A N 1
ATOM 707 C CA . ALA A 1 91 ? -2.132 8.141 3.992 1.00 77.50 91 ALA A CA 1
ATOM 708 C C . ALA A 1 91 ? -2.350 9.545 3.401 1.00 77.50 91 ALA A C 1
ATOM 710 O O . ALA A 1 91 ? -2.204 9.752 2.197 1.00 77.50 91 ALA A O 1
ATOM 711 N N . SER A 1 92 ? -2.662 10.534 4.244 1.00 79.69 92 SER A N 1
ATOM 712 C CA . SER A 1 92 ? -2.785 11.930 3.815 1.00 79.69 92 SER A CA 1
ATOM 713 C C . SER A 1 92 ? -1.463 12.511 3.308 1.00 79.69 92 SER A C 1
ATOM 715 O O . SER A 1 92 ? -1.478 13.299 2.364 1.00 79.69 92 SER A O 1
ATOM 717 N N . GLU A 1 93 ? -0.337 12.143 3.918 1.00 83.00 93 GLU A N 1
ATOM 718 C CA . GLU A 1 93 ? 0.997 12.573 3.490 1.00 83.00 93 GLU A CA 1
ATOM 719 C C . GLU A 1 93 ? 1.387 11.953 2.142 1.00 83.00 93 GLU A C 1
ATOM 721 O O . GLU A 1 93 ? 1.859 12.653 1.249 1.00 83.00 93 GLU A O 1
ATOM 726 N N . ILE A 1 94 ? 1.088 10.667 1.937 1.00 78.12 94 ILE A N 1
ATOM 727 C CA . ILE A 1 94 ? 1.273 9.997 0.643 1.00 78.12 94 ILE A CA 1
ATOM 728 C C . ILE A 1 94 ? 0.429 10.694 -0.439 1.00 78.12 94 ILE A C 1
ATOM 730 O O . ILE A 1 94 ? 0.928 10.986 -1.528 1.00 78.12 94 ILE A O 1
ATOM 734 N N . ARG A 1 95 ? -0.838 11.031 -0.141 1.00 75.12 95 ARG A N 1
ATOM 735 C CA . ARG A 1 95 ? -1.710 11.778 -1.067 1.00 75.12 95 ARG A CA 1
ATOM 736 C C . ARG A 1 95 ? -1.129 13.152 -1.407 1.00 75.12 95 ARG A C 1
ATOM 738 O O . ARG A 1 95 ? -1.057 13.487 -2.591 1.00 75.12 95 ARG A O 1
ATOM 745 N N . SER A 1 96 ? -0.695 13.931 -0.412 1.00 79.38 96 SER A N 1
ATOM 746 C CA . SER A 1 96 ? -0.143 15.273 -0.644 1.00 79.38 96 SER A CA 1
ATOM 747 C C . SER A 1 96 ? 1.156 15.226 -1.450 1.00 79.38 96 SER A C 1
ATOM 749 O O . SER A 1 96 ? 1.317 16.006 -2.391 1.00 79.38 96 SER A O 1
ATOM 751 N N . ARG A 1 97 ? 2.037 14.259 -1.171 1.00 75.56 97 ARG A N 1
ATOM 752 C CA . ARG A 1 97 ? 3.284 14.063 -1.919 1.00 75.56 97 ARG A CA 1
ATOM 753 C C . ARG A 1 97 ? 3.025 13.596 -3.358 1.00 75.56 97 ARG A C 1
ATOM 755 O O . ARG A 1 97 ? 3.684 14.067 -4.281 1.00 75.56 97 ARG A O 1
ATOM 762 N N . SER A 1 98 ? 1.998 12.771 -3.584 1.00 70.06 98 SER A N 1
ATOM 763 C CA . SER A 1 98 ? 1.573 12.383 -4.944 1.00 70.06 98 SER A CA 1
ATOM 764 C C . SER A 1 98 ? 1.026 13.555 -5.774 1.00 70.06 98 SER A C 1
ATOM 766 O O . SER A 1 98 ? 1.154 13.575 -7.000 1.00 70.06 98 SER A O 1
ATOM 768 N N . LEU A 1 99 ? 0.406 14.545 -5.120 1.00 70.50 99 LEU A N 1
ATOM 769 C CA . LEU A 1 99 ? -0.099 15.753 -5.774 1.00 70.50 99 LEU A CA 1
ATOM 770 C C . LEU A 1 99 ? 1.041 16.711 -6.136 1.00 70.50 99 LEU A C 1
ATOM 772 O O . LEU A 1 99 ? 1.005 17.313 -7.208 1.00 70.50 99 LEU A O 1
ATOM 776 N N . GLN A 1 100 ? 2.066 16.809 -5.284 1.00 70.88 100 GLN A N 1
ATOM 777 C CA . GLN A 1 100 ? 3.258 17.620 -5.552 1.00 70.88 100 GLN A CA 1
ATOM 778 C C . GLN A 1 100 ?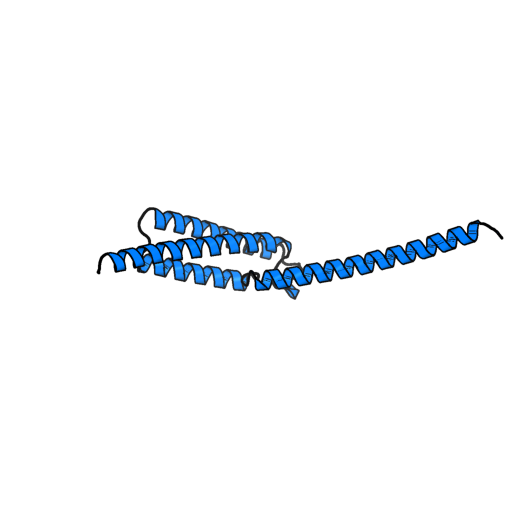 4.092 17.057 -6.715 1.00 70.88 100 GLN A C 1
ATOM 780 O O . GLN A 1 100 ? 4.490 17.819 -7.590 1.00 70.88 100 GLN A O 1
ATOM 785 N N . ASN A 1 101 ? 4.257 15.732 -6.811 1.00 65.50 101 ASN A N 1
ATOM 786 C CA . ASN A 1 101 ? 5.028 15.079 -7.885 1.00 65.50 101 ASN A CA 1
ATOM 787 C C . ASN A 1 101 ? 4.179 14.709 -9.121 1.00 65.50 101 ASN A C 1
ATOM 789 O O . ASN A 1 101 ? 4.465 13.736 -9.820 1.00 65.50 101 ASN A O 1
ATOM 793 N N . SER A 1 102 ? 3.122 15.475 -9.406 1.00 56.75 102 SER A N 1
ATOM 794 C CA . SER A 1 102 ? 2.058 15.138 -10.369 1.00 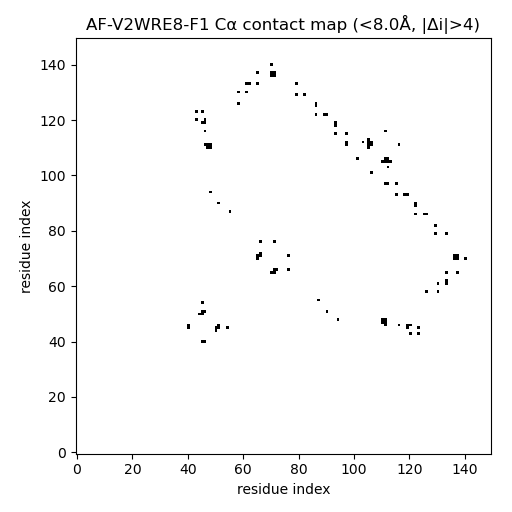56.75 102 SER A CA 1
ATOM 795 C C . SER A 1 102 ? 2.481 14.941 -11.836 1.00 56.75 102 SER A C 1
ATOM 797 O O . SER A 1 102 ? 1.685 14.407 -12.606 1.00 56.75 102 SER A O 1
ATOM 799 N N . SER A 1 103 ? 3.713 15.283 -12.235 1.00 58.31 103 SER A N 1
ATOM 800 C CA . SER A 1 103 ? 4.199 15.185 -13.625 1.00 58.31 103 SER A CA 1
ATOM 801 C C . SER A 1 103 ? 4.830 13.838 -14.016 1.00 58.31 103 SER A C 1
ATOM 803 O O . SER A 1 103 ? 5.430 13.722 -15.084 1.00 58.31 103 SER A O 1
ATOM 805 N N . SER A 1 104 ? 4.717 12.796 -13.188 1.00 60.22 104 SER A N 1
ATOM 806 C CA . SER A 1 104 ? 5.361 11.511 -13.489 1.00 60.22 104 SER A CA 1
ATOM 807 C C . SER A 1 104 ? 4.556 10.678 -14.506 1.00 60.22 104 SER A C 1
ATOM 809 O O . SER A 1 104 ? 3.376 10.373 -14.309 1.00 60.22 104 SER A O 1
ATOM 811 N N . ILE A 1 105 ? 5.217 10.252 -15.591 1.00 64.38 105 ILE A N 1
ATOM 812 C CA . ILE A 1 105 ? 4.682 9.315 -16.606 1.00 64.38 105 ILE A CA 1
ATOM 813 C C . ILE A 1 105 ? 4.141 8.037 -15.941 1.00 64.38 105 ILE A C 1
ATOM 815 O O . ILE A 1 105 ? 3.135 7.474 -16.374 1.00 64.38 105 ILE A O 1
ATOM 819 N N . TRP A 1 106 ? 4.758 7.627 -14.830 1.00 62.03 106 TRP A N 1
ATOM 820 C CA . TRP A 1 106 ? 4.354 6.472 -14.035 1.00 62.03 106 TRP A CA 1
ATOM 821 C C . TRP A 1 106 ? 2.965 6.617 -13.415 1.00 62.03 106 TRP A C 1
ATOM 823 O O . TRP A 1 106 ? 2.220 5.643 -13.393 1.00 62.03 106 TRP A O 1
ATOM 833 N N . ARG A 1 107 ? 2.553 7.820 -12.995 1.00 62.75 107 ARG A N 1
ATOM 834 C CA . ARG A 1 107 ? 1.181 8.043 -12.511 1.00 62.75 107 ARG A CA 1
ATOM 835 C C . ARG A 1 107 ? 0.157 7.784 -13.614 1.00 62.75 107 ARG A C 1
ATOM 837 O O . ARG A 1 107 ? -0.881 7.192 -13.347 1.00 62.75 107 ARG A O 1
ATOM 844 N N . THR A 1 108 ? 0.465 8.195 -14.841 1.00 62.84 108 THR A N 1
ATOM 845 C CA . THR A 1 108 ? -0.439 8.039 -15.990 1.00 62.84 108 THR A CA 1
ATOM 846 C C . THR A 1 108 ? -0.525 6.583 -16.452 1.00 62.84 108 THR A C 1
ATOM 848 O O . THR A 1 108 ? -1.612 6.109 -16.763 1.00 62.84 108 THR A O 1
ATOM 851 N N . TYR A 1 109 ? 0.597 5.854 -16.460 1.00 60.81 109 TYR A N 1
ATOM 852 C CA . TYR A 1 109 ? 0.639 4.460 -16.922 1.00 60.81 109 TYR A CA 1
ATOM 853 C C . TYR A 1 109 ? 0.286 3.424 -15.851 1.00 60.81 109 TYR A C 1
ATOM 855 O O . TYR A 1 109 ? -0.320 2.402 -16.162 1.00 60.81 109 TYR A O 1
ATOM 863 N N . LEU A 1 110 ? 0.694 3.654 -14.604 1.00 61.38 110 LEU A N 1
ATOM 864 C CA . LEU A 1 110 ? 0.579 2.681 -13.518 1.00 61.38 110 LEU A CA 1
ATOM 865 C C . LEU A 1 110 ? -0.354 3.119 -12.382 1.00 61.38 110 LEU A C 1
ATOM 867 O O . LEU A 1 110 ? -0.716 2.289 -11.552 1.00 61.38 110 LEU A O 1
ATOM 871 N N . GLY A 1 111 ? -0.765 4.389 -12.328 1.00 60.62 111 GLY A N 1
ATOM 872 C CA . GLY A 1 111 ? -1.674 4.896 -11.293 1.00 60.62 111 GLY A CA 1
ATOM 873 C C . GLY A 1 111 ? -1.019 5.202 -9.939 1.00 60.62 111 GLY A C 1
ATOM 874 O O . GLY A 1 111 ? -1.730 5.521 -8.988 1.00 60.62 111 GLY A O 1
ATOM 875 N N . PHE A 1 112 ? 0.313 5.126 -9.824 1.00 63.41 112 PHE A N 1
ATOM 876 C CA . PHE A 1 112 ? 1.062 5.477 -8.608 1.00 63.41 112 PHE A CA 1
ATOM 877 C C . PHE A 1 112 ? 2.490 5.945 -8.939 1.00 63.41 112 PHE A C 1
ATOM 879 O O . PHE A 1 112 ? 2.976 5.794 -10.062 1.00 63.41 112 PHE A O 1
ATOM 886 N N . HIS A 1 113 ? 3.165 6.533 -7.949 1.00 68.44 113 HIS A N 1
ATOM 887 C CA . HIS A 1 113 ? 4.552 6.983 -8.068 1.00 68.44 113 HIS A CA 1
ATOM 888 C C . HIS A 1 113 ? 5.503 5.910 -7.518 1.00 68.44 113 HIS A C 1
ATOM 890 O O . HIS A 1 113 ? 5.315 5.500 -6.372 1.00 68.44 113 HIS A O 1
ATOM 896 N N . PRO A 1 114 ? 6.540 5.486 -8.266 1.00 65.56 114 PRO A N 1
ATOM 897 C CA . PRO A 1 114 ? 7.501 4.495 -7.781 1.00 65.56 114 PRO A CA 1
ATOM 898 C C . PRO A 1 114 ? 8.211 4.942 -6.495 1.00 65.56 114 PRO A C 1
ATOM 900 O O . PRO A 1 114 ? 8.477 4.121 -5.628 1.00 65.56 114 PRO A O 1
ATOM 903 N N . GLU A 1 115 ? 8.440 6.247 -6.333 1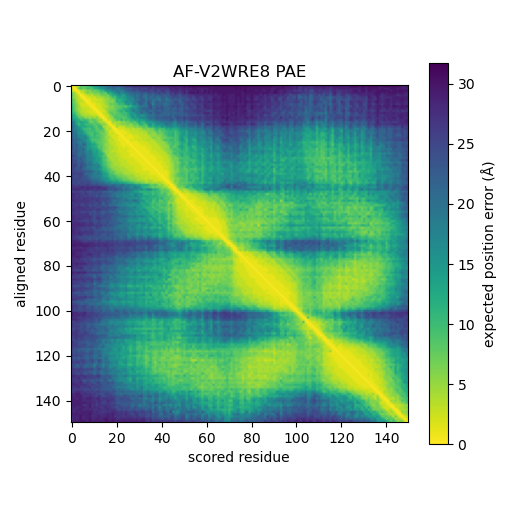.00 69.19 115 GLU A N 1
ATOM 904 C CA . GLU A 1 115 ? 9.012 6.845 -5.116 1.00 69.19 115 GLU A CA 1
ATOM 905 C C . GLU A 1 115 ? 8.126 6.664 -3.875 1.00 69.19 115 GLU A C 1
ATOM 907 O O . GLU A 1 115 ? 8.633 6.578 -2.764 1.00 69.19 115 GLU A O 1
ATOM 912 N N . LEU A 1 116 ? 6.805 6.583 -4.060 1.00 71.19 116 LEU A N 1
ATOM 913 C CA . LEU A 1 116 ? 5.835 6.397 -2.976 1.00 71.19 116 LEU A CA 1
ATOM 914 C C . LEU A 1 116 ? 5.531 4.920 -2.721 1.00 71.19 116 LEU A C 1
ATOM 916 O O . LEU A 1 116 ? 4.828 4.594 -1.768 1.00 71.19 116 LEU A O 1
ATOM 920 N N . LEU A 1 117 ? 6.029 4.017 -3.569 1.00 69.62 117 LEU A N 1
ATOM 921 C CA . LEU A 1 117 ? 5.700 2.599 -3.498 1.00 69.62 117 LEU A CA 1
ATOM 922 C C . LEU A 1 117 ? 6.168 1.975 -2.177 1.00 69.62 117 LEU A C 1
ATOM 924 O O . LEU A 1 117 ? 5.425 1.211 -1.569 1.00 69.62 117 LEU A O 1
ATOM 928 N N . SER A 1 118 ? 7.365 2.329 -1.705 1.00 71.75 118 SER A N 1
ATOM 929 C CA . SER A 1 118 ? 7.882 1.874 -0.408 1.00 71.75 118 SER A CA 1
ATOM 930 C C . SER A 1 118 ? 7.006 2.346 0.755 1.00 71.75 118 SER A C 1
ATOM 932 O O . SER A 1 118 ? 6.676 1.549 1.630 1.00 71.75 118 SER A O 1
ATOM 934 N N . GLU A 1 119 ? 6.568 3.606 0.734 1.00 76.12 119 GLU A N 1
ATOM 935 C CA . GLU A 1 119 ? 5.701 4.192 1.764 1.00 76.12 119 GLU A CA 1
ATOM 936 C C . GLU A 1 119 ? 4.304 3.562 1.769 1.00 76.12 119 GLU A C 1
ATOM 938 O O . GLU A 1 119 ? 3.741 3.312 2.834 1.00 76.12 119 GLU A O 1
ATOM 943 N N . ILE A 1 120 ? 3.759 3.253 0.588 1.00 71.69 120 ILE A N 1
ATOM 944 C CA . ILE A 1 120 ? 2.477 2.552 0.434 1.00 71.69 120 ILE A CA 1
ATOM 945 C C . ILE A 1 120 ? 2.583 1.115 0.958 1.00 71.69 120 ILE A C 1
ATOM 947 O O . ILE A 1 120 ? 1.690 0.660 1.672 1.00 71.69 120 ILE A O 1
ATOM 951 N N . ILE A 1 121 ? 3.679 0.406 0.663 1.00 72.31 121 ILE A N 1
ATOM 952 C CA . ILE A 1 121 ? 3.922 -0.949 1.182 1.00 72.31 121 ILE A CA 1
ATOM 953 C C . ILE A 1 121 ? 4.062 -0.926 2.708 1.00 72.31 121 ILE A C 1
ATOM 955 O O . ILE A 1 121 ? 3.452 -1.749 3.394 1.00 72.31 121 ILE A O 1
ATOM 959 N N . GLU A 1 122 ? 4.830 0.020 3.257 1.00 81.19 122 GLU A N 1
ATOM 960 C CA . GLU A 1 122 ? 4.977 0.183 4.706 1.00 81.19 122 GLU A CA 1
ATOM 961 C C . GLU A 1 122 ? 3.619 0.460 5.360 1.00 81.19 122 GLU A C 1
ATOM 963 O O . GLU A 1 122 ? 3.245 -0.205 6.327 1.00 81.19 122 GLU A O 1
ATOM 968 N N . TRP A 1 123 ? 2.840 1.382 4.789 1.00 81.81 123 TRP A N 1
ATOM 969 C CA . TRP A 1 123 ? 1.490 1.675 5.257 1.00 81.81 123 TRP A CA 1
ATOM 970 C C . TRP A 1 123 ? 0.582 0.444 5.202 1.00 81.81 123 TRP A C 1
ATOM 972 O O . TRP A 1 123 ? -0.133 0.173 6.165 1.00 81.81 123 TRP A O 1
ATOM 982 N N . SER A 1 124 ? 0.623 -0.327 4.112 1.00 74.38 124 SER A N 1
ATOM 983 C CA . SER A 1 124 ? -0.211 -1.519 3.945 1.00 74.38 124 SER A CA 1
ATOM 984 C C . SER A 1 124 ? 0.140 -2.602 4.961 1.00 74.38 124 SER A C 1
ATOM 986 O O . SER A 1 124 ? -0.761 -3.248 5.495 1.00 74.38 124 SER A O 1
ATOM 988 N N . ASN A 1 125 ? 1.426 -2.798 5.257 1.00 78.50 125 ASN A N 1
ATOM 989 C CA . ASN A 1 125 ? 1.865 -3.729 6.296 1.00 78.50 125 ASN A CA 1
ATOM 990 C C . ASN A 1 125 ? 1.409 -3.274 7.689 1.00 78.50 125 ASN A C 1
ATOM 992 O O . ASN A 1 125 ? 0.891 -4.086 8.457 1.00 78.50 125 ASN A O 1
ATOM 996 N N . ASP A 1 126 ? 1.560 -1.984 8.004 1.00 80.69 126 ASP A N 1
ATOM 997 C CA . ASP A 1 126 ? 1.101 -1.403 9.270 1.00 80.69 126 ASP A CA 1
ATOM 998 C C . ASP A 1 126 ? -0.427 -1.543 9.431 1.00 80.69 126 ASP A C 1
ATOM 1000 O O . ASP A 1 126 ? -0.915 -1.906 10.506 1.00 80.69 126 ASP A O 1
ATOM 1004 N N . ALA A 1 127 ? -1.190 -1.295 8.362 1.00 76.31 127 ALA A N 1
ATOM 1005 C CA . ALA A 1 127 ? -2.646 -1.410 8.344 1.00 76.31 127 ALA A CA 1
ATOM 1006 C C . ALA A 1 127 ? -3.113 -2.862 8.524 1.00 76.31 127 ALA A C 1
ATOM 1008 O O . ALA A 1 127 ? -4.006 -3.128 9.330 1.00 76.31 127 ALA A O 1
ATOM 1009 N N . GLU A 1 128 ? -2.482 -3.811 7.831 1.00 77.19 128 GLU A N 1
ATOM 1010 C CA . GLU A 1 128 ? -2.820 -5.231 7.933 1.00 77.19 128 GLU A CA 1
ATOM 1011 C C . GLU A 1 128 ? -2.454 -5.811 9.305 1.00 77.19 128 GLU A C 1
ATOM 1013 O O . GLU A 1 128 ? -3.193 -6.624 9.867 1.00 77.19 128 GLU A O 1
ATOM 1018 N N . LYS A 1 129 ? -1.344 -5.353 9.893 1.00 81.00 129 LYS A N 1
ATOM 1019 C CA . LYS A 1 129 ? -0.984 -5.686 11.274 1.00 81.00 129 LYS A CA 1
ATOM 1020 C C . LYS A 1 129 ? -2.043 -5.181 12.252 1.00 81.00 129 LYS A C 1
ATOM 1022 O O . LYS A 1 129 ? -2.500 -5.947 13.096 1.00 81.00 129 LYS A O 1
ATOM 1027 N N . LEU A 1 130 ? -2.489 -3.932 12.100 1.00 78.88 130 LEU A N 1
ATOM 1028 C CA . LEU A 1 130 ? -3.540 -3.371 12.948 1.00 78.88 130 LEU A CA 1
ATOM 1029 C C . LEU A 1 130 ? -4.870 -4.124 12.785 1.00 78.88 130 LEU A C 1
ATOM 1031 O O . LEU A 1 130 ? -5.548 -4.396 13.775 1.00 78.88 130 LEU A O 1
ATOM 1035 N N . ARG A 1 131 ? -5.231 -4.503 11.554 1.00 75.75 131 ARG A N 1
ATOM 1036 C CA . ARG A 1 131 ? -6.421 -5.314 11.266 1.00 75.75 131 ARG A CA 1
ATOM 1037 C C . ARG A 1 131 ? -6.358 -6.667 11.972 1.00 75.75 131 ARG A C 1
ATOM 1039 O O . ARG A 1 131 ? -7.325 -7.052 12.627 1.00 75.75 131 ARG A O 1
ATOM 1046 N N . ARG A 1 132 ? -5.225 -7.371 11.878 1.00 78.44 132 ARG A N 1
ATOM 1047 C CA . ARG A 1 132 ? -5.010 -8.647 12.579 1.00 78.44 132 ARG A CA 1
ATOM 1048 C C . ARG A 1 132 ? -5.076 -8.494 14.092 1.00 78.44 132 ARG A C 1
ATOM 1050 O O . ARG A 1 132 ? -5.731 -9.310 14.731 1.00 78.44 132 ARG A O 1
ATOM 1057 N N . ASP A 1 133 ? -4.486 -7.441 14.650 1.00 79.75 133 ASP A N 1
ATOM 1058 C CA . ASP A 1 133 ? -4.545 -7.172 16.089 1.00 79.75 133 ASP A CA 1
ATOM 1059 C C . ASP A 1 133 ? -5.990 -6.950 16.571 1.00 79.75 133 ASP A C 1
ATOM 1061 O O . ASP A 1 133 ? -6.367 -7.454 17.628 1.00 79.75 133 ASP A O 1
ATOM 1065 N N . ILE A 1 134 ? -6.824 -6.245 15.795 1.00 74.88 134 ILE A N 1
ATOM 1066 C CA . ILE A 1 134 ? -8.254 -6.061 16.102 1.00 74.88 134 ILE A CA 1
ATOM 1067 C C . ILE A 1 134 ? -9.015 -7.396 16.013 1.00 74.88 134 ILE A C 1
ATOM 1069 O O . ILE A 1 134 ? -9.824 -7.716 16.889 1.00 74.88 134 ILE A O 1
ATOM 1073 N N . LEU A 1 135 ? -8.764 -8.193 14.970 1.00 74.00 135 LEU A N 1
ATOM 1074 C CA . LEU A 1 135 ? -9.448 -9.474 14.756 1.00 74.00 135 LEU A CA 1
ATOM 1075 C C . LEU A 1 135 ? -9.073 -10.527 15.806 1.00 74.00 135 LEU A C 1
ATOM 1077 O O . LEU A 1 135 ? -9.955 -11.193 16.335 1.00 74.00 135 LEU A O 1
ATOM 1081 N N . LEU A 1 136 ? -7.792 -10.649 16.160 1.00 76.69 136 LEU A N 1
ATOM 1082 C CA . LEU A 1 136 ? -7.338 -11.560 17.216 1.00 76.69 136 LEU A CA 1
ATOM 1083 C C . LEU A 1 136 ? -7.988 -11.223 18.560 1.00 76.69 136 LEU A C 1
ATOM 1085 O O . LEU A 1 136 ? -8.522 -12.106 19.224 1.00 76.69 136 LEU A O 1
ATOM 1089 N N . ARG A 1 137 ? -8.019 -9.937 18.925 1.00 70.12 137 ARG A N 1
ATOM 1090 C CA . ARG A 1 137 ? -8.601 -9.486 20.200 1.00 70.12 137 ARG A CA 1
ATOM 1091 C C . ARG A 1 137 ? -10.119 -9.663 20.248 1.00 70.12 137 ARG A C 1
ATOM 1093 O O . ARG A 1 137 ? -10.666 -10.033 21.284 1.00 70.12 137 ARG A O 1
ATOM 1100 N N . SER A 1 138 ? -10.808 -9.440 19.130 1.00 67.62 138 SER A N 1
ATOM 1101 C CA . SER A 1 138 ? -12.253 -9.694 19.048 1.00 67.62 138 SER A CA 1
ATOM 1102 C C . SER A 1 138 ? -12.597 -11.188 19.097 1.00 67.62 138 SER A C 1
ATOM 1104 O O . SER A 1 138 ? -13.596 -11.552 19.717 1.00 67.62 138 SER A O 1
ATOM 1106 N N . LEU A 1 139 ? -11.753 -12.058 18.532 1.00 69.31 139 LEU A N 1
ATOM 1107 C CA . LEU A 1 139 ? -11.890 -13.515 18.638 1.00 69.31 139 LEU A CA 1
ATOM 1108 C C . LEU A 1 139 ? -11.596 -14.042 20.052 1.00 69.31 139 LEU A C 1
ATOM 1110 O O . LEU A 1 139 ? -12.335 -14.903 20.521 1.00 69.31 139 LEU A O 1
ATOM 1114 N N . GLU A 1 140 ? -10.585 -13.519 20.756 1.00 66.12 140 GLU A N 1
ATOM 1115 C CA . GLU A 1 140 ? -10.307 -13.882 22.160 1.00 66.12 140 GLU A CA 1
ATOM 1116 C C . GLU A 1 140 ? -11.500 -13.577 23.075 1.00 66.12 140 GLU A C 1
ATOM 1118 O O . GLU A 1 140 ? -11.890 -14.413 23.891 1.00 66.12 140 GLU A O 1
ATOM 1123 N N . MET A 1 141 ? -12.131 -12.413 22.898 1.00 60.44 141 MET A N 1
ATOM 1124 C CA . MET A 1 141 ? -13.339 -12.036 23.640 1.00 60.44 141 MET A CA 1
ATOM 1125 C C . MET A 1 141 ? -14.520 -12.969 23.334 1.00 60.44 141 MET A C 1
ATOM 1127 O O . MET A 1 141 ? -15.223 -13.380 24.254 1.00 60.44 141 MET A O 1
ATOM 1131 N N . LEU A 1 142 ? -14.719 -13.353 22.068 1.00 60.50 142 LEU A N 1
ATOM 1132 C CA . LEU A 1 142 ? -15.753 -14.315 21.657 1.00 60.50 142 LEU A CA 1
ATOM 1133 C C . LEU A 1 142 ? -15.506 -15.725 22.212 1.00 60.50 142 LEU A C 1
ATOM 1135 O O . LEU A 1 142 ? -16.453 -16.389 22.634 1.00 60.50 142 LEU A O 1
ATOM 1139 N N . TYR A 1 143 ? -14.249 -16.172 22.240 1.00 61.59 143 TYR A N 1
ATOM 1140 C CA . TYR A 1 143 ? -13.870 -17.474 22.782 1.00 61.59 143 TYR A CA 1
ATOM 1141 C C . TYR A 1 143 ? -14.061 -17.529 24.301 1.00 61.59 143 TYR A C 1
ATOM 1143 O O . TYR A 1 143 ? -14.648 -18.483 24.801 1.00 61.59 143 TYR A O 1
ATOM 1151 N N . LEU A 1 144 ? -13.652 -16.486 25.035 1.00 59.41 144 LEU A N 1
ATOM 1152 C CA . LEU A 1 144 ? -13.913 -16.365 26.475 1.00 59.41 144 LEU A CA 1
ATOM 1153 C C . LEU A 1 144 ? -15.415 -16.306 26.780 1.00 59.41 144 LEU A C 1
ATOM 1155 O O . LEU A 1 144 ? -15.871 -16.935 27.732 1.00 59.41 144 LEU A O 1
ATOM 1159 N N . TYR A 1 145 ? -16.194 -15.604 25.953 1.00 56.16 145 TYR A N 1
ATOM 1160 C CA . TYR A 1 145 ? -17.646 -15.529 26.103 1.00 56.16 145 TYR A CA 1
ATOM 1161 C C . TYR A 1 145 ? -18.332 -16.879 25.839 1.00 56.16 145 TYR A C 1
ATOM 1163 O O . TYR A 1 145 ? -19.251 -17.242 26.564 1.00 56.16 145 TYR A O 1
ATOM 1171 N N . CYS A 1 146 ? -17.869 -17.655 24.853 1.00 52.31 146 CYS A N 1
ATOM 1172 C CA . CYS A 1 146 ? -18.372 -19.013 24.612 1.00 52.31 146 CYS A CA 1
ATOM 1173 C C . CYS A 1 146 ? -17.921 -20.007 25.692 1.00 52.31 146 CYS A C 1
ATOM 1175 O O . CYS A 1 146 ? -18.717 -20.837 26.112 1.00 52.31 146 CYS A O 1
ATOM 1177 N N . ALA A 1 147 ? -16.679 -19.917 26.172 1.00 56.06 147 ALA A N 1
ATOM 1178 C CA . ALA A 1 147 ? -16.141 -20.811 27.198 1.00 56.06 147 ALA A CA 1
ATOM 1179 C C . ALA A 1 147 ? -16.764 -20.592 28.587 1.00 56.06 147 ALA A C 1
ATOM 1181 O O . ALA A 1 147 ? -16.779 -21.511 29.395 1.00 56.06 147 ALA A O 1
ATOM 1182 N N . HIS A 1 148 ? -17.278 -19.392 28.870 1.00 52.12 148 HIS A N 1
ATOM 1183 C CA . HIS A 1 148 ? -17.966 -19.082 30.127 1.00 52.12 148 HIS A CA 1
ATOM 1184 C C . HIS A 1 148 ? -19.467 -19.451 30.100 1.00 52.12 148 HIS A C 1
ATOM 1186 O O . HIS A 1 148 ? -20.131 -19.417 31.134 1.00 52.12 148 HIS A O 1
ATOM 1192 N N . ASN A 1 149 ? -20.025 -19.778 28.930 1.00 47.62 149 ASN A N 1
ATOM 1193 C CA . ASN A 1 149 ? -21.453 -20.075 28.744 1.00 47.62 149 ASN A CA 1
ATOM 1194 C C . ASN A 1 149 ? -21.724 -21.556 28.399 1.00 47.62 149 ASN A C 1
ATOM 1196 O O . ASN A 1 149 ? -22.802 -21.883 27.899 1.00 47.62 149 ASN A O 1
ATOM 1200 N N . ILE A 1 150 ? -20.741 -22.427 28.654 1.00 49.94 150 ILE A N 1
ATOM 1201 C CA . ILE A 1 150 ? -20.815 -23.899 28.634 1.00 49.94 150 ILE A CA 1
ATOM 1202 C C . ILE A 1 150 ? -20.618 -24.382 30.069 1.00 49.94 150 ILE A C 1
ATOM 1204 O O . ILE A 1 150 ? -21.359 -25.302 30.478 1.00 49.94 150 ILE A O 1
#

pLDDT: mean 70.44, std 8.35, range [47.62, 85.06]

Secondary structure (DSSP, 8-state):
--HHHHHHHHHHHHHHHHHHHHHHHHHHHHHHHHHHHHHHHHH-S--SHHHHH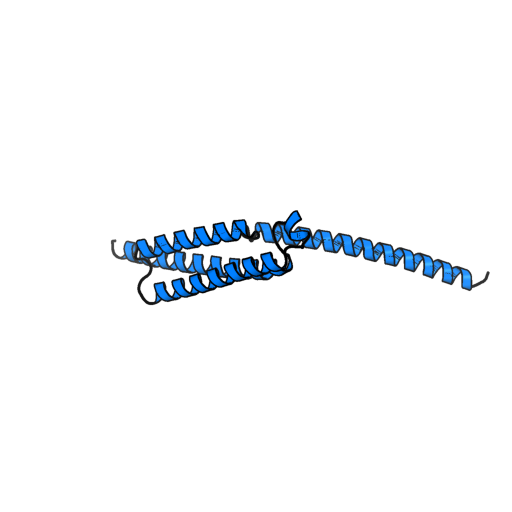HHHHHHHHHHHHHHHTT-S-THHHHHHHHHHHHHHHHHHHHHHHHHHTTT-HHHHHHSS-HHHHHHHHHHHHHHHHHHHHHHHHHHHHHHHHHHT--

Radius of gyration: 26.14 Å; Cα contacts (8 Å, |Δi|>4): 63; chains: 1; bounding box: 72×42×72 Å

Solvent-accessible surface area (backbone atoms only — not comparable to full-atom values): 8299 Å² total; per-residue (Å²): 135,71,74,64,62,60,53,54,52,51,52,52,54,50,52,53,49,48,54,52,50,53,52,51,50,51,52,52,52,48,52,50,52,52,50,50,48,54,50,48,47,70,77,38,76,48,70,32,69,66,39,40,50,52,50,53,51,52,51,49,53,54,50,53,49,38,50,72,67,64,49,45,62,71,72,57,40,53,52,52,50,50,52,48,53,53,50,52,51,51,53,51,49,52,52,54,53,51,60,73,59,62,85,43,69,46,39,78,76,70,53,36,53,78,88,48,46,63,58,46,52,53,49,50,51,55,50,51,51,52,50,49,56,53,50,52,46,40,48,52,50,52,49,54,56,54,67,74,73,111